Protein AF-A0ABD3RZI6-F1 (afdb_monomer_lite)

pLDDT: mean 87.22, std 13.02, range [38.97, 97.5]

Structure (mmCIF, N/CA/C/O backbone):
data_AF-A0ABD3RZI6-F1
#
_entry.id   AF-A0ABD3RZI6-F1
#
loop_
_atom_site.group_PDB
_atom_site.id
_atom_site.type_symbol
_atom_site.label_atom_id
_atom_site.label_alt_id
_atom_site.label_comp_id
_atom_site.label_asym_id
_atom_site.label_entity_id
_atom_site.label_seq_id
_atom_site.pdbx_PDB_ins_code
_atom_site.Cartn_x
_atom_site.Cartn_y
_atom_site.Cartn_z
_atom_site.occupancy
_atom_site.B_iso_or_equiv
_atom_site.auth_seq_id
_atom_site.auth_comp_id
_atom_site.auth_asym_id
_atom_site.auth_atom_id
_atom_site.pdbx_PDB_model_num
ATOM 1 N N . MET A 1 1 ? -21.960 0.883 -8.829 1.00 55.31 1 MET A N 1
ATOM 2 C CA . MET A 1 1 ? -21.531 2.147 -9.456 1.00 55.31 1 MET A CA 1
ATOM 3 C C . MET A 1 1 ? -20.205 2.672 -8.898 1.00 55.31 1 MET A C 1
ATOM 5 O O . MET A 1 1 ? -19.239 2.674 -9.643 1.00 55.31 1 MET A O 1
ATOM 9 N N . GLU A 1 2 ? -20.083 3.064 -7.619 1.00 61.25 2 GLU A N 1
ATOM 10 C CA . GLU A 1 2 ? -18.817 3.648 -7.099 1.00 61.25 2 GLU A CA 1
ATOM 11 C C . GLU A 1 2 ? -17.653 2.644 -6.977 1.00 61.25 2 GLU A C 1
ATOM 13 O O . GLU A 1 2 ? -16.519 2.961 -7.328 1.00 61.25 2 GLU A O 1
ATOM 18 N N . PHE A 1 3 ? -17.922 1.405 -6.552 1.00 69.50 3 PHE A N 1
ATOM 19 C CA . PHE A 1 3 ? -16.886 0.365 -6.444 1.00 69.50 3 PHE A CA 1
ATOM 20 C C . PHE A 1 3 ? -16.403 -0.143 -7.814 1.00 69.50 3 PHE A C 1
ATOM 22 O O . PHE A 1 3 ? -15.236 -0.480 -7.990 1.00 69.50 3 PHE A O 1
ATOM 29 N N . GLU A 1 4 ? -17.293 -0.136 -8.809 1.00 75.06 4 GLU A N 1
ATOM 30 C CA . GLU A 1 4 ? -16.962 -0.503 -10.190 1.00 75.06 4 GLU A CA 1
ATOM 31 C C . GLU A 1 4 ? -16.030 0.532 -10.822 1.00 75.06 4 GLU A C 1
ATOM 33 O O . GLU A 1 4 ? -15.079 0.154 -11.496 1.00 75.06 4 GLU A O 1
ATOM 38 N N . LEU A 1 5 ? -16.237 1.825 -10.543 1.00 79.25 5 LEU A N 1
ATOM 39 C CA . LEU A 1 5 ? -15.335 2.881 -11.001 1.00 79.25 5 LEU A CA 1
ATOM 40 C C . LEU A 1 5 ? -13.931 2.727 -10.398 1.00 79.25 5 LEU A C 1
ATOM 42 O O . LEU A 1 5 ? -12.934 2.883 -11.106 1.00 79.25 5 LEU A O 1
ATOM 46 N N . PHE A 1 6 ? -13.839 2.373 -9.112 1.00 80.62 6 PHE A N 1
ATOM 47 C CA . PHE A 1 6 ? -12.556 2.060 -8.480 1.00 80.62 6 PHE A CA 1
ATOM 48 C C . PHE A 1 6 ? -11.860 0.890 -9.189 1.00 80.62 6 PHE A C 1
ATOM 50 O O . PHE A 1 6 ? -10.708 1.014 -9.587 1.00 80.62 6 PHE A O 1
ATOM 57 N N . TRP A 1 7 ? -12.557 -0.218 -9.437 1.00 78.69 7 TRP A N 1
ATOM 58 C CA . TRP A 1 7 ? -11.979 -1.349 -10.172 1.00 78.69 7 TRP A CA 1
ATOM 59 C C . TRP A 1 7 ? -11.608 -1.029 -11.621 1.00 78.69 7 TRP A C 1
ATOM 61 O O . TRP A 1 7 ? -10.608 -1.530 -12.126 1.00 78.69 7 TRP A O 1
ATOM 71 N N . MET A 1 8 ? -12.357 -0.154 -12.290 1.00 79.38 8 MET A N 1
ATOM 72 C CA . MET A 1 8 ? -12.003 0.311 -13.632 1.00 79.38 8 MET A CA 1
ATOM 73 C C . MET A 1 8 ? -10.708 1.126 -13.654 1.00 79.38 8 MET A C 1
ATOM 75 O O . MET A 1 8 ? -10.036 1.155 -14.679 1.00 79.38 8 MET A O 1
ATOM 79 N N . THR A 1 9 ? -10.344 1.770 -12.548 1.00 82.56 9 THR A N 1
ATOM 80 C CA . THR A 1 9 ? -9.209 2.704 -12.452 1.00 82.56 9 THR A CA 1
ATOM 81 C C . THR A 1 9 ? -8.015 2.144 -11.680 1.00 82.56 9 THR A C 1
ATOM 83 O O . THR A 1 9 ? -6.905 2.664 -11.791 1.00 82.56 9 THR A O 1
ATOM 86 N N . PHE A 1 10 ? -8.218 1.071 -10.920 1.00 88.69 10 PHE A N 1
ATOM 87 C CA . PHE A 1 10 ? -7.190 0.406 -10.136 1.00 88.69 10 PHE A CA 1
ATOM 88 C C . PHE A 1 10 ? -6.597 -0.784 -10.912 1.00 88.69 10 PHE A C 1
ATOM 90 O O . PHE A 1 10 ? -7.355 -1.658 -11.338 1.00 88.69 10 PHE A O 1
ATOM 97 N N . PRO A 1 11 ? -5.265 -0.878 -11.078 1.00 91.62 11 PRO A N 1
ATOM 98 C CA . PRO A 1 11 ? -4.628 -1.958 -11.824 1.00 91.62 11 PRO A CA 1
ATOM 99 C C . PRO A 1 11 ? -4.542 -3.226 -10.963 1.00 91.62 11 PRO A C 1
ATOM 101 O O . PRO A 1 11 ? -3.491 -3.587 -10.433 1.00 91.62 11 PRO A O 1
ATOM 104 N N . GLU A 1 12 ? -5.675 -3.906 -10.792 1.00 93.25 12 GLU A N 1
ATOM 105 C CA . GLU A 1 12 ? -5.770 -5.147 -10.013 1.00 93.25 12 GLU A CA 1
ATOM 106 C C . GLU A 1 12 ? -4.836 -6.243 -10.550 1.00 93.25 12 GLU A C 1
ATOM 108 O O . GLU A 1 12 ? -4.221 -6.958 -9.758 1.00 93.25 12 GLU A O 1
ATOM 113 N N . ASP A 1 13 ? -4.676 -6.334 -11.872 1.00 92.94 13 ASP A N 1
ATOM 114 C CA . ASP A 1 13 ? -3.779 -7.308 -12.506 1.00 92.94 13 ASP A CA 1
ATOM 115 C C . ASP A 1 13 ? -2.323 -7.068 -12.083 1.00 92.94 13 ASP A C 1
ATOM 117 O O . ASP A 1 13 ? -1.644 -7.990 -11.639 1.00 92.94 13 ASP A O 1
ATOM 121 N N . PHE A 1 14 ? -1.879 -5.806 -12.042 1.00 94.50 14 PHE A N 1
ATOM 122 C CA . PHE A 1 14 ? -0.557 -5.460 -11.512 1.00 94.50 14 PHE A CA 1
ATOM 123 C C . PHE A 1 14 ? -0.387 -5.900 -10.051 1.00 94.50 14 PHE A C 1
ATOM 125 O O . PHE A 1 14 ? 0.665 -6.401 -9.645 1.00 94.50 14 PHE A O 1
ATOM 132 N N . VAL A 1 15 ? -1.430 -5.730 -9.234 1.00 95.25 15 VAL A N 1
ATOM 133 C CA . VAL A 1 15 ? -1.393 -6.149 -7.830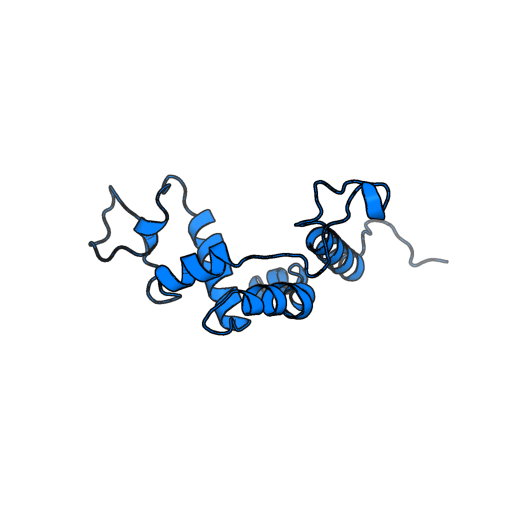 1.00 95.25 15 VAL A CA 1
ATOM 134 C C . VAL A 1 15 ? -1.263 -7.665 -7.701 1.00 95.25 15 VAL A C 1
ATOM 136 O O . VAL A 1 15 ? -0.483 -8.130 -6.867 1.00 95.25 15 VAL A O 1
ATOM 139 N N . LYS A 1 16 ? -2.005 -8.427 -8.507 1.00 95.75 16 LYS A N 1
ATOM 140 C CA . LYS A 1 16 ? -1.969 -9.896 -8.508 1.00 95.75 16 LYS A CA 1
ATOM 141 C C . LYS A 1 16 ? -0.641 -10.445 -9.013 1.00 95.75 16 LYS A C 1
ATOM 143 O O . LYS A 1 16 ? -0.136 -11.395 -8.423 1.00 95.75 16 LYS A O 1
ATOM 148 N N . ASP A 1 17 ? -0.088 -9.834 -10.052 1.00 96.06 17 ASP A N 1
ATOM 149 C CA . ASP A 1 17 ? 1.043 -10.398 -10.786 1.00 96.06 17 ASP A CA 1
ATOM 150 C C . ASP A 1 17 ? 2.394 -9.931 -10.238 1.00 96.06 17 ASP A C 1
ATOM 152 O O . ASP A 1 17 ? 3.378 -10.664 -10.316 1.00 96.06 17 ASP A O 1
ATOM 156 N N . VAL A 1 18 ? 2.454 -8.733 -9.644 1.00 96.31 18 VAL A N 1
ATOM 157 C CA . VAL A 1 18 ? 3.707 -8.131 -9.161 1.00 96.31 18 VAL A CA 1
ATOM 158 C C . VAL A 1 18 ? 3.676 -7.911 -7.655 1.00 96.31 18 VAL A C 1
ATOM 160 O O . VAL A 1 18 ? 4.496 -8.478 -6.926 1.00 96.31 18 VAL A O 1
ATOM 163 N N . THR A 1 19 ? 2.739 -7.096 -7.166 1.00 96.38 19 THR A N 1
ATOM 164 C CA . THR A 1 19 ? 2.750 -6.611 -5.776 1.00 96.38 19 THR A CA 1
ATOM 165 C C . THR A 1 19 ? 2.603 -7.758 -4.776 1.00 96.38 19 THR A C 1
ATOM 167 O O . THR A 1 19 ? 3.484 -7.964 -3.943 1.00 96.38 19 THR A O 1
ATOM 170 N N . ILE A 1 20 ? 1.528 -8.548 -4.864 1.00 97.38 20 ILE A N 1
ATOM 171 C CA . ILE A 1 20 ? 1.248 -9.631 -3.909 1.00 97.38 20 ILE A CA 1
ATOM 172 C C . ILE A 1 20 ? 2.351 -10.704 -3.914 1.00 97.38 20 ILE A C 1
ATOM 174 O O . ILE A 1 20 ? 2.846 -11.022 -2.828 1.00 97.38 20 ILE A O 1
ATOM 178 N N . PRO A 1 21 ? 2.793 -11.246 -5.069 1.00 97.50 21 PRO A N 1
ATOM 179 C CA . PRO A 1 21 ? 3.878 -12.225 -5.101 1.00 97.50 21 PRO A CA 1
ATOM 180 C C . PRO A 1 21 ? 5.167 -11.689 -4.474 1.00 97.50 21 PRO A C 1
ATOM 182 O O . PRO A 1 21 ? 5.785 -12.361 -3.647 1.00 97.50 21 PRO A O 1
ATOM 185 N N . THR A 1 22 ? 5.533 -10.442 -4.786 1.00 96.38 22 THR A N 1
ATOM 186 C CA . THR A 1 22 ? 6.744 -9.812 -4.243 1.00 96.38 22 THR A CA 1
ATOM 187 C C . THR A 1 22 ? 6.655 -9.620 -2.730 1.00 96.38 22 THR A C 1
ATOM 189 O O . THR A 1 22 ? 7.613 -9.913 -2.011 1.00 96.38 22 THR A O 1
ATOM 192 N N . MET A 1 23 ? 5.503 -9.177 -2.222 1.00 96.62 23 MET A N 1
ATOM 193 C CA . MET A 1 23 ? 5.262 -9.022 -0.784 1.00 96.62 23 MET A CA 1
ATOM 194 C C . MET A 1 23 ? 5.305 -10.370 -0.056 1.00 96.62 23 MET A C 1
ATOM 196 O O . MET A 1 23 ? 5.887 -10.474 1.025 1.00 96.62 23 MET A O 1
ATOM 200 N N . ASN A 1 24 ? 4.746 -11.423 -0.657 1.00 97.38 24 ASN A N 1
ATOM 201 C CA . ASN A 1 24 ? 4.704 -12.762 -0.068 1.00 97.38 24 ASN A CA 1
ATOM 202 C C . ASN A 1 24 ? 6.088 -13.377 0.151 1.00 97.38 24 ASN A C 1
ATOM 204 O O . ASN A 1 24 ? 6.260 -14.124 1.109 1.00 97.38 24 ASN A O 1
ATOM 208 N N . ASN A 1 25 ? 7.103 -12.972 -0.617 1.00 95.38 25 ASN A N 1
ATOM 209 C CA . ASN A 1 25 ? 8.496 -13.361 -0.366 1.00 95.38 25 ASN A CA 1
ATOM 210 C C . ASN A 1 25 ? 9.065 -12.806 0.956 1.00 95.38 25 ASN A C 1
ATOM 212 O O . ASN A 1 25 ? 10.130 -13.235 1.403 1.00 95.38 25 ASN A O 1
ATOM 216 N N . LYS A 1 26 ? 8.405 -11.815 1.569 1.00 92.44 26 LYS A N 1
ATOM 217 C CA . LYS A 1 26 ? 8.831 -11.154 2.816 1.00 92.44 26 LYS A CA 1
ATOM 218 C C . LYS A 1 26 ? 7.878 -11.395 3.986 1.00 92.44 26 LYS A C 1
ATOM 220 O O . LYS A 1 26 ? 8.239 -11.110 5.128 1.00 92.44 26 LYS A O 1
ATOM 225 N N . LEU A 1 27 ? 6.675 -11.900 3.726 1.00 95.44 27 LEU A N 1
ATOM 226 C CA . LEU A 1 27 ? 5.656 -12.127 4.744 1.00 95.44 27 LEU A CA 1
ATOM 227 C C . LEU A 1 27 ? 5.742 -13.548 5.305 1.00 95.44 27 LEU A C 1
ATOM 229 O O . LEU A 1 27 ? 5.986 -14.510 4.588 1.00 95.44 27 LEU A O 1
ATOM 233 N N . ARG A 1 28 ? 5.482 -13.687 6.609 1.00 92.31 28 ARG A N 1
ATOM 234 C CA . ARG A 1 28 ? 5.413 -15.003 7.272 1.00 92.31 28 ARG A CA 1
ATOM 235 C C . ARG A 1 28 ? 4.164 -15.792 6.885 1.00 92.31 28 ARG A C 1
ATOM 237 O O . ARG A 1 28 ? 4.198 -17.015 6.849 1.00 92.31 28 ARG A O 1
ATOM 244 N N . SER A 1 29 ? 3.066 -15.079 6.644 1.00 94.44 29 SER A N 1
ATOM 245 C CA . SER A 1 29 ? 1.790 -15.635 6.198 1.00 94.44 29 SER A CA 1
ATOM 246 C C . SER A 1 29 ? 1.423 -15.026 4.846 1.00 94.44 29 SER A C 1
ATOM 248 O O . SER A 1 29 ? 1.460 -13.787 4.746 1.00 94.44 29 SER A O 1
ATOM 250 N N . PRO A 1 30 ? 1.049 -15.842 3.841 1.00 95.94 30 PRO A N 1
ATOM 251 C CA . PRO A 1 30 ? 0.672 -15.354 2.522 1.00 95.94 30 PRO A CA 1
ATOM 252 C C . PRO A 1 30 ? -0.450 -14.316 2.589 1.00 95.94 30 PRO A C 1
ATOM 254 O O . PRO A 1 30 ? -1.490 -14.527 3.210 1.00 95.94 30 PRO A O 1
ATOM 257 N N . LEU A 1 31 ? -0.214 -13.183 1.943 1.00 97.12 31 LEU A N 1
ATOM 258 C CA . LEU A 1 31 ? -1.184 -12.149 1.646 1.00 97.12 31 LEU A CA 1
ATOM 259 C C . LEU A 1 31 ? -2.053 -12.597 0.475 1.00 97.12 31 LEU A C 1
ATOM 261 O O . LEU A 1 31 ? -1.556 -12.893 -0.613 1.00 97.12 31 LEU A O 1
ATOM 265 N N . MET A 1 32 ? -3.361 -12.605 0.707 1.00 96.56 32 MET A N 1
ATOM 266 C CA . MET A 1 32 ? -4.374 -12.848 -0.318 1.00 96.56 32 MET A CA 1
ATOM 267 C C . MET A 1 32 ? -4.928 -11.519 -0.831 1.00 96.56 32 MET A C 1
ATOM 269 O O . MET A 1 32 ? -4.972 -10.537 -0.090 1.00 96.56 32 MET A O 1
ATOM 273 N N . LEU A 1 33 ? -5.450 -11.499 -2.060 1.00 95.94 33 LEU A N 1
ATOM 274 C CA . LEU A 1 33 ? -6.012 -10.286 -2.670 1.00 95.94 33 LEU A CA 1
ATOM 275 C C . LEU A 1 33 ? -7.090 -9.617 -1.799 1.00 95.94 33 LEU A C 1
ATOM 277 O O . LEU A 1 33 ? -7.072 -8.406 -1.601 1.00 95.94 33 LEU A O 1
ATOM 281 N N . GLY A 1 34 ? -7.990 -10.404 -1.202 1.00 95.25 34 GLY A N 1
ATOM 282 C CA . GLY A 1 34 ? -9.008 -9.871 -0.292 1.00 95.25 34 GLY A CA 1
ATOM 283 C C . GLY A 1 34 ? -8.425 -9.225 0.973 1.00 95.25 34 GLY A C 1
ATOM 284 O O . GLY A 1 34 ? -8.961 -8.235 1.463 1.00 95.25 34 GLY A O 1
ATOM 285 N N . GLU A 1 35 ? -7.313 -9.746 1.498 1.00 96.44 35 GLU A N 1
ATOM 286 C CA . GLU A 1 35 ? -6.614 -9.144 2.640 1.00 96.44 35 GLU A CA 1
ATOM 287 C C . GLU A 1 35 ? -5.861 -7.869 2.226 1.00 96.44 35 GLU A C 1
ATOM 289 O O . GLU A 1 35 ? -5.898 -6.876 2.954 1.00 96.44 35 GLU A O 1
ATOM 294 N N . PHE A 1 36 ? -5.276 -7.847 1.025 1.00 96.69 36 PHE A N 1
ATOM 295 C CA . PHE A 1 36 ? -4.697 -6.636 0.446 1.00 96.69 36 PHE A CA 1
ATOM 296 C C . PHE A 1 36 ? -5.746 -5.521 0.309 1.00 96.69 36 PHE A C 1
ATOM 298 O O . PHE A 1 36 ? -5.490 -4.390 0.721 1.00 96.69 36 PHE A O 1
ATOM 305 N N . TYR A 1 37 ? -6.960 -5.832 -0.161 1.00 95.56 37 TYR A N 1
ATOM 306 C CA . TYR A 1 37 ? -8.044 -4.845 -0.232 1.00 95.56 37 TYR A CA 1
ATOM 307 C C . TYR A 1 37 ? -8.508 -4.345 1.133 1.00 95.56 37 TYR A C 1
ATOM 309 O O . TYR A 1 37 ? -8.839 -3.168 1.258 1.00 95.56 37 TYR A O 1
ATOM 317 N N . LYS A 1 38 ? -8.490 -5.184 2.174 1.00 96.12 38 LYS A N 1
ATOM 318 C CA . LYS A 1 38 ? -8.755 -4.721 3.545 1.00 96.12 38 LYS A CA 1
ATOM 319 C C . LYS A 1 38 ? -7.699 -3.713 3.994 1.00 96.12 38 LYS A C 1
ATOM 321 O O . LYS A 1 38 ? -8.056 -2.654 4.501 1.00 96.12 38 LYS A O 1
ATOM 326 N N . TRP A 1 39 ? -6.415 -4.001 3.763 1.00 96.94 39 TRP A N 1
ATOM 327 C CA . TRP A 1 39 ? -5.330 -3.060 4.058 1.00 96.94 39 TRP A CA 1
ATOM 328 C C . TRP A 1 39 ? -5.464 -1.754 3.257 1.00 96.94 39 TRP A C 1
ATOM 330 O O . TRP A 1 39 ? -5.346 -0.669 3.829 1.00 96.94 39 TRP A O 1
ATOM 340 N N . LEU A 1 40 ? -5.766 -1.831 1.959 1.00 95.50 40 LEU A N 1
ATOM 341 C CA . LEU A 1 40 ? -5.962 -0.654 1.109 1.00 95.50 40 LEU A CA 1
ATOM 342 C C . LEU A 1 40 ? -7.157 0.183 1.583 1.00 95.50 40 LEU A C 1
ATOM 344 O O . LEU A 1 40 ? -7.034 1.393 1.765 1.00 95.50 40 LEU A O 1
ATOM 348 N N . GLY A 1 41 ? -8.280 -0.475 1.873 1.00 94.44 41 GLY A N 1
ATOM 349 C CA . GLY A 1 41 ? -9.484 0.148 2.413 1.00 94.44 41 GLY A CA 1
ATOM 350 C C . GLY A 1 41 ? -9.234 0.847 3.747 1.00 94.44 41 GLY A C 1
ATOM 351 O O . GLY A 1 41 ? -9.701 1.965 3.933 1.00 94.44 41 GLY A O 1
ATOM 352 N N . CYS A 1 42 ? -8.429 0.263 4.644 1.00 95.50 42 CYS A N 1
ATOM 353 C CA . CYS A 1 42 ? -7.999 0.942 5.868 1.00 95.50 42 CYS A CA 1
ATOM 354 C C . CYS A 1 42 ? -7.253 2.249 5.563 1.00 95.50 42 CYS A C 1
ATOM 356 O O . CYS A 1 42 ? -7.530 3.260 6.200 1.00 95.50 42 CYS A O 1
ATOM 358 N N . ASN A 1 43 ? -6.328 2.261 4.595 1.00 94.88 43 ASN A N 1
ATOM 359 C CA . ASN A 1 43 ? -5.590 3.478 4.236 1.00 94.88 43 ASN A CA 1
ATOM 360 C C . ASN A 1 43 ? -6.507 4.559 3.647 1.00 94.88 43 ASN A C 1
ATOM 362 O O . ASN A 1 43 ? -6.408 5.714 4.056 1.00 94.88 43 ASN A O 1
ATOM 366 N N . PHE A 1 44 ? -7.420 4.195 2.743 1.00 92.75 44 PHE A N 1
ATOM 367 C CA . PHE A 1 44 ? -8.397 5.140 2.192 1.00 92.75 44 PHE A CA 1
ATOM 368 C C . PHE A 1 44 ? -9.341 5.678 3.258 1.00 92.75 44 PHE A C 1
ATOM 370 O O . PHE A 1 44 ? -9.547 6.884 3.337 1.00 92.75 44 PHE A O 1
ATOM 377 N N . PHE A 1 45 ? -9.851 4.803 4.122 1.00 92.88 45 PHE A N 1
ATOM 378 C CA . PHE A 1 45 ? -10.730 5.208 5.207 1.00 92.88 45 PHE A CA 1
ATOM 379 C C . PHE A 1 45 ? -10.035 6.186 6.153 1.00 92.88 45 PHE A C 1
ATOM 381 O O . PHE A 1 45 ? -10.599 7.228 6.458 1.00 92.88 45 PHE A O 1
ATOM 388 N N . MET A 1 46 ? -8.793 5.905 6.565 1.00 93.56 46 MET A N 1
ATOM 389 C CA . MET A 1 46 ? -8.018 6.823 7.408 1.00 93.56 46 MET A CA 1
ATOM 390 C C . MET A 1 46 ? -7.765 8.171 6.723 1.00 93.56 46 MET A C 1
ATOM 392 O O . MET A 1 46 ? -7.808 9.201 7.388 1.00 93.56 46 MET A O 1
ATOM 396 N N . ALA A 1 47 ? -7.544 8.184 5.405 1.00 91.56 47 ALA A N 1
ATOM 397 C CA . ALA A 1 47 ? -7.326 9.413 4.642 1.00 91.56 47 ALA A CA 1
ATOM 398 C C . ALA A 1 47 ? -8.557 10.340 4.606 1.00 91.56 47 ALA A C 1
ATOM 400 O O . ALA A 1 47 ? -8.404 11.541 4.384 1.00 91.56 47 ALA A O 1
ATOM 401 N N . CYS A 1 48 ? -9.763 9.823 4.867 1.00 91.56 48 CYS A N 1
ATOM 402 C CA . CYS A 1 48 ? -10.983 10.628 4.975 1.00 91.56 48 CYS A CA 1
ATOM 403 C C . CYS A 1 48 ? -11.058 11.470 6.261 1.00 91.56 48 CYS A C 1
ATOM 405 O O . CYS A 1 48 ? -11.957 12.300 6.385 1.00 91.56 48 CYS A O 1
ATOM 407 N N . PHE A 1 49 ? -10.144 11.278 7.217 1.00 88.81 49 PHE A N 1
ATOM 408 C CA . PHE A 1 49 ? -10.153 11.980 8.498 1.00 88.81 49 PHE A CA 1
ATOM 409 C C . PHE A 1 49 ? -8.863 12.775 8.688 1.00 88.81 49 PHE A C 1
ATOM 411 O O . PHE A 1 49 ? -7.756 12.265 8.528 1.00 88.81 49 PHE A O 1
ATOM 418 N N . GLN A 1 50 ? -9.007 14.042 9.068 1.00 85.12 50 GLN A N 1
ATOM 419 C CA . GLN A 1 50 ? -7.882 14.926 9.360 1.00 85.12 50 GLN A CA 1
ATOM 420 C C . GLN A 1 50 ? -7.580 14.948 10.864 1.00 85.12 50 GLN A C 1
ATOM 422 O O . GLN A 1 50 ? -8.456 14.705 11.690 1.00 85.12 50 GLN A O 1
ATOM 427 N N . GLY A 1 51 ? -6.333 15.260 11.228 1.00 84.25 51 GLY A N 1
ATOM 428 C CA . GLY A 1 51 ? -5.937 15.504 12.622 1.00 84.25 51 GLY A CA 1
ATOM 429 C C . GLY A 1 51 ? -5.557 14.268 13.447 1.00 84.25 51 GLY A C 1
ATOM 430 O O . GLY A 1 51 ? -5.135 14.422 14.589 1.00 84.25 51 GLY A O 1
ATOM 431 N N . ILE A 1 52 ? -5.629 13.056 12.885 1.00 85.25 52 ILE A N 1
ATOM 432 C CA . ILE A 1 52 ? -5.213 11.819 13.568 1.00 85.25 52 ILE A CA 1
ATOM 433 C C . ILE A 1 52 ? -3.847 11.386 13.031 1.00 85.25 52 ILE A C 1
ATOM 435 O O . ILE A 1 52 ? -3.749 10.671 12.035 1.00 85.25 52 ILE A O 1
ATOM 439 N N . LEU A 1 53 ? -2.782 11.848 13.688 1.00 81.81 53 LEU A N 1
ATOM 440 C CA . LEU A 1 53 ? -1.404 11.563 13.274 1.00 81.81 53 LEU A CA 1
ATOM 441 C C . LEU A 1 53 ? -0.944 10.156 13.675 1.00 81.81 53 LEU A C 1
ATOM 443 O O . LEU A 1 53 ? -0.241 9.493 12.912 1.00 81.81 53 LEU A O 1
ATOM 447 N N . ASP A 1 54 ? -1.336 9.687 14.863 1.00 88.38 54 ASP A N 1
ATOM 448 C CA . ASP A 1 54 ? -0.954 8.355 15.328 1.00 88.38 54 ASP A CA 1
ATOM 449 C C . ASP A 1 54 ? -1.893 7.286 14.757 1.00 88.38 54 ASP A C 1
ATOM 451 O O . ASP A 1 54 ? -3.059 7.161 15.142 1.00 88.38 54 ASP A O 1
ATOM 455 N N . ARG A 1 55 ? -1.356 6.457 13.853 1.00 88.00 55 ARG A N 1
ATOM 456 C CA . ARG A 1 55 ? -2.100 5.344 13.249 1.00 88.00 55 ARG A CA 1
ATOM 457 C C . ARG A 1 55 ? -2.561 4.306 14.278 1.00 88.00 55 ARG A C 1
ATOM 459 O O . ARG A 1 55 ? -3.535 3.604 14.020 1.00 88.00 55 ARG A O 1
ATOM 466 N N . LYS A 1 56 ? -1.923 4.212 15.451 1.00 90.81 56 LYS A N 1
ATOM 467 C CA . LYS A 1 56 ? -2.338 3.287 16.521 1.00 90.81 56 LYS A CA 1
ATOM 468 C C . LYS A 1 56 ? -3.728 3.605 17.060 1.00 90.81 56 LYS A C 1
ATOM 470 O O . LYS A 1 56 ? -4.430 2.685 17.474 1.00 90.81 56 LYS A O 1
ATOM 475 N N . CYS A 1 57 ? -4.152 4.871 17.012 1.00 90.88 57 CYS A N 1
ATOM 476 C CA . CYS A 1 57 ? -5.470 5.289 17.491 1.00 90.88 57 CYS A CA 1
ATOM 477 C C . CYS A 1 57 ? -6.613 4.533 16.795 1.00 90.88 57 CYS A C 1
ATOM 479 O O . CYS A 1 57 ? -7.620 4.229 17.430 1.00 90.88 57 CYS A O 1
ATOM 481 N N . TRP A 1 58 ? -6.429 4.150 15.529 1.00 92.69 58 TRP A N 1
ATOM 482 C CA . TRP A 1 58 ? -7.403 3.392 14.738 1.00 92.69 58 TRP A CA 1
ATOM 483 C C . TRP A 1 58 ? -7.551 1.928 15.164 1.00 92.69 58 TRP A C 1
ATOM 485 O O . TRP A 1 58 ? -8.487 1.255 14.745 1.00 92.69 58 TRP A O 1
ATOM 495 N N . TRP A 1 59 ? -6.654 1.424 16.008 1.00 94.00 59 TRP A N 1
ATOM 496 C CA . TRP A 1 59 ? -6.730 0.091 16.611 1.00 94.00 59 TRP A CA 1
ATOM 497 C C . TRP A 1 59 ? -6.820 0.154 18.139 1.00 94.00 59 TRP A C 1
ATOM 499 O O . TRP A 1 59 ? -6.591 -0.849 18.819 1.00 94.00 59 TRP A O 1
ATOM 509 N N . SER A 1 60 ? -7.175 1.321 18.690 1.00 87.88 60 SER A N 1
ATOM 510 C CA . SER A 1 60 ? -7.429 1.465 20.121 1.00 87.88 60 SER A CA 1
ATOM 511 C C . SER A 1 60 ? -8.574 0.552 20.581 1.00 87.88 60 SER A C 1
ATOM 513 O O . SER A 1 60 ? -9.428 0.129 19.798 1.00 87.88 60 SER A O 1
ATOM 515 N N . LYS A 1 61 ? -8.558 0.228 21.874 1.00 82.19 61 LYS A N 1
ATOM 516 C CA . LYS A 1 61 ? -9.656 -0.439 22.592 1.00 82.19 61 LYS A CA 1
ATOM 517 C C . LYS A 1 61 ? -10.325 0.490 23.608 1.00 82.19 61 LYS A C 1
ATOM 519 O O . LYS A 1 61 ? -11.274 0.084 24.271 1.00 82.19 61 LYS A O 1
ATOM 524 N N . GLU A 1 62 ? -9.792 1.697 23.774 1.00 81.75 62 GLU A N 1
ATOM 525 C CA . GLU A 1 62 ? -10.364 2.720 24.645 1.00 81.75 62 GLU A CA 1
ATOM 526 C C . GLU A 1 62 ? -11.643 3.258 24.027 1.00 81.75 62 GLU A C 1
ATOM 528 O O . GLU A 1 62 ? -11.695 3.402 22.810 1.00 81.75 62 GLU A O 1
ATOM 533 N N . ALA A 1 63 ? -12.640 3.580 24.855 1.00 77.94 63 ALA A N 1
ATOM 534 C CA . ALA A 1 63 ? -13.903 4.145 24.395 1.00 77.94 63 ALA A CA 1
ATOM 535 C C . ALA A 1 63 ? -13.683 5.372 23.496 1.00 77.94 63 ALA A C 1
ATOM 537 O O . ALA A 1 63 ? -12.803 6.195 23.749 1.00 77.94 63 ALA A O 1
ATOM 538 N N . ILE A 1 64 ? -14.509 5.493 22.453 1.00 79.38 64 ILE A N 1
ATOM 539 C CA . ILE A 1 64 ? -14.442 6.621 21.521 1.00 79.38 64 ILE A CA 1
ATOM 540 C C . ILE A 1 64 ? -14.690 7.913 22.301 1.00 79.38 64 ILE A C 1
ATOM 542 O O . ILE A 1 64 ? -15.693 8.045 23.006 1.00 79.38 64 ILE A O 1
ATOM 546 N N . SER A 1 65 ? -13.775 8.864 22.151 1.00 77.06 65 SER A N 1
ATOM 547 C CA . SER A 1 65 ? -13.862 10.186 22.753 1.00 77.06 65 SER A CA 1
ATOM 548 C C . SER A 1 65 ? -14.129 11.221 21.660 1.00 77.06 65 SER A C 1
ATOM 550 O O . SER A 1 65 ? -13.477 11.190 20.616 1.00 77.06 65 SER A O 1
ATOM 552 N N . PRO A 1 66 ? -15.040 12.183 21.882 1.00 74.75 66 PRO A N 1
ATOM 553 C CA . PRO A 1 66 ? -15.227 13.295 20.953 1.00 74.75 66 PRO A CA 1
ATOM 554 C C . PRO A 1 66 ? -14.035 14.269 20.943 1.00 74.75 66 PRO A C 1
ATOM 556 O O . PRO A 1 66 ? -13.971 15.141 20.082 1.00 74.75 66 PRO A O 1
ATOM 559 N N . TYR A 1 67 ? -13.099 14.133 21.889 1.00 73.88 67 TYR A N 1
ATOM 560 C CA . TYR A 1 67 ? -11.964 15.040 22.075 1.00 73.88 67 TYR A CA 1
ATOM 561 C C . TYR A 1 67 ? -10.603 14.391 21.795 1.00 73.88 67 TYR A C 1
ATOM 563 O O . TYR A 1 67 ? -9.589 15.087 21.796 1.00 73.88 67 TYR A O 1
ATOM 571 N N . SER A 1 68 ? -10.541 13.069 21.606 1.00 74.94 68 SER A N 1
ATOM 572 C CA . SER A 1 68 ? -9.275 12.346 21.467 1.00 74.94 68 SER A CA 1
ATOM 573 C C . SER A 1 68 ? -9.426 10.999 20.756 1.00 74.94 68 SER A C 1
ATOM 575 O O . SER A 1 68 ? -10.453 10.332 20.850 1.00 74.94 68 SER A O 1
ATOM 577 N N . GLY A 1 69 ? -8.354 10.566 20.089 1.00 80.50 69 GLY A N 1
ATOM 578 C CA . GLY A 1 69 ? -8.295 9.270 19.413 1.00 80.50 69 GLY A CA 1
ATOM 579 C C . GLY A 1 69 ? -9.007 9.242 18.058 1.00 80.50 69 GLY A C 1
ATOM 580 O O . GLY A 1 69 ? -9.403 10.271 17.515 1.00 80.50 69 GLY A O 1
ATOM 581 N N . ALA A 1 70 ? -9.117 8.042 17.483 1.00 84.62 70 ALA A N 1
ATOM 582 C CA . ALA A 1 70 ? -9.823 7.844 16.225 1.00 84.62 70 ALA A CA 1
ATOM 583 C C . ALA A 1 70 ? -11.327 7.641 16.481 1.00 84.62 70 ALA A C 1
ATOM 585 O O . ALA A 1 70 ? -11.690 6.943 17.431 1.00 84.62 70 ALA A O 1
ATOM 586 N N . PRO A 1 71 ? -12.207 8.181 15.620 1.00 83.88 71 PRO A N 1
ATOM 587 C CA . PRO A 1 71 ? -13.655 8.051 15.780 1.00 83.88 71 PRO A CA 1
ATOM 588 C C . PRO A 1 71 ? -14.165 6.628 15.517 1.00 83.88 71 PRO A C 1
ATOM 590 O O . PRO A 1 71 ? -15.294 6.308 15.874 1.00 83.88 71 PRO A O 1
ATOM 593 N N . PHE A 1 72 ? -13.345 5.770 14.900 1.00 86.88 72 PHE A N 1
ATOM 594 C CA . PHE A 1 72 ? -13.683 4.389 14.563 1.00 86.88 72 PHE A CA 1
ATOM 595 C C . PHE A 1 72 ? -12.483 3.466 14.777 1.00 86.88 72 PHE A C 1
ATOM 597 O O . PHE A 1 72 ? -11.331 3.887 14.636 1.00 86.88 72 PHE A O 1
ATOM 604 N N . TRP A 1 73 ? -12.759 2.187 15.044 1.00 89.81 73 TRP A N 1
ATOM 605 C CA . TRP A 1 73 ? -11.728 1.155 15.139 1.00 89.81 73 TRP A CA 1
ATOM 606 C C . TRP A 1 73 ? -11.729 0.222 13.930 1.00 89.81 73 TRP A C 1
ATOM 608 O O . TRP A 1 73 ? -12.772 -0.247 13.480 1.00 89.81 73 TRP A O 1
ATOM 618 N N . LEU A 1 74 ? -10.535 -0.132 13.465 1.00 93.62 74 LEU A N 1
ATOM 619 C CA . LEU A 1 74 ? -10.291 -0.997 12.311 1.00 93.62 74 LEU A CA 1
ATOM 620 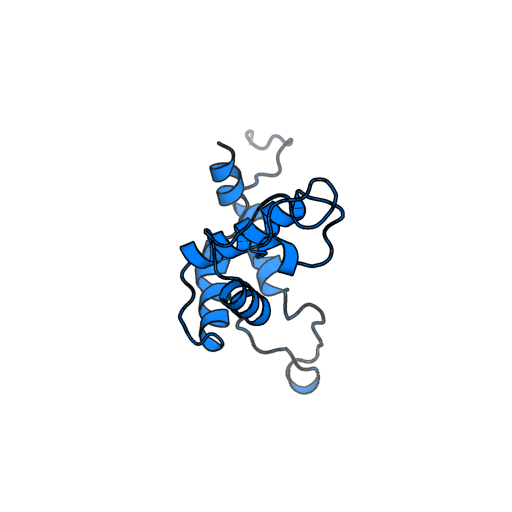C C . LEU A 1 74 ? -10.027 -2.463 12.700 1.00 93.62 74 LEU A C 1
ATOM 622 O O . LEU A 1 74 ? -9.743 -3.292 11.835 1.00 93.62 74 LEU A O 1
ATOM 626 N N . ASN A 1 75 ? -10.183 -2.803 13.987 1.00 91.69 75 ASN A N 1
ATOM 627 C CA . ASN A 1 75 ? -9.935 -4.137 14.553 1.00 91.69 75 ASN A CA 1
ATOM 628 C C . ASN A 1 75 ? -10.688 -5.271 13.829 1.00 91.69 75 ASN A C 1
ATOM 630 O O . ASN A 1 75 ? -10.165 -6.376 13.716 1.00 91.69 75 ASN A O 1
ATOM 634 N N . ASN A 1 76 ? -11.897 -4.998 13.325 1.00 90.56 76 ASN A N 1
ATOM 635 C CA . ASN A 1 76 ? -12.721 -5.993 12.628 1.00 90.56 76 ASN A CA 1
ATOM 636 C C . ASN A 1 76 ? -12.285 -6.229 11.173 1.00 90.56 76 ASN A C 1
ATOM 638 O O . ASN A 1 76 ? -12.618 -7.261 10.593 1.00 90.56 76 ASN A O 1
ATOM 642 N N . ALA A 1 77 ? -11.563 -5.280 10.570 1.00 93.81 77 ALA A N 1
ATOM 643 C CA . ALA A 1 77 ? -11.073 -5.414 9.204 1.00 93.81 77 ALA A CA 1
ATOM 644 C C . ALA A 1 77 ? -9.764 -6.210 9.177 1.00 93.81 77 ALA A C 1
ATOM 646 O O . ALA A 1 77 ? -9.647 -7.199 8.453 1.00 93.81 77 ALA A O 1
ATOM 647 N N . ILE A 1 78 ? -8.787 -5.787 9.977 1.00 95.88 78 ILE A N 1
ATOM 648 C CA . ILE A 1 78 ? -7.448 -6.374 10.042 1.00 95.88 78 ILE A CA 1
ATOM 649 C C . ILE A 1 78 ? -6.830 -6.072 11.410 1.00 95.88 78 ILE A C 1
ATOM 651 O O . ILE A 1 78 ? -7.131 -5.040 12.005 1.00 95.88 78 ILE A O 1
ATOM 655 N N . SER A 1 79 ? -5.967 -6.944 11.937 1.00 95.81 79 SER A N 1
ATOM 656 C CA . SER A 1 79 ? -5.259 -6.646 13.190 1.00 95.81 79 SER A CA 1
ATOM 657 C C . SER A 1 79 ? -4.172 -5.588 12.971 1.00 95.81 79 SER A C 1
ATOM 659 O O . SER A 1 79 ? -3.598 -5.498 11.884 1.00 95.81 79 SER A O 1
ATOM 661 N N . PHE A 1 80 ? -3.838 -4.812 14.008 1.00 95.62 80 PHE A N 1
ATOM 662 C CA . PHE A 1 80 ? -2.807 -3.773 13.892 1.00 95.62 80 PHE A CA 1
ATOM 663 C C . PHE A 1 80 ? -1.438 -4.346 13.506 1.00 95.62 80 PHE A C 1
ATOM 665 O O . PHE A 1 80 ? -0.761 -3.816 12.630 1.00 95.62 80 PHE A O 1
ATOM 672 N N . ASN A 1 81 ? -1.055 -5.478 14.106 1.00 95.81 81 ASN A N 1
ATOM 673 C CA . ASN A 1 81 ? 0.201 -6.152 13.776 1.00 95.81 81 ASN A CA 1
ATOM 674 C C . ASN A 1 81 ? 0.235 -6.565 12.303 1.00 95.81 81 ASN A C 1
ATOM 676 O O . ASN A 1 81 ? 1.216 -6.298 11.616 1.00 95.81 81 ASN A O 1
ATOM 680 N N . ARG A 1 82 ? -0.857 -7.149 11.794 1.00 96.62 82 ARG A N 1
ATOM 681 C CA . ARG A 1 82 ? -0.932 -7.557 10.391 1.00 96.62 82 ARG A CA 1
ATOM 682 C C . ARG A 1 82 ? -0.924 -6.354 9.445 1.00 96.62 82 ARG A C 1
ATOM 684 O O . ARG A 1 82 ? -0.267 -6.400 8.411 1.00 96.62 82 ARG A O 1
ATOM 691 N N . TYR A 1 83 ? -1.579 -5.256 9.820 1.00 96.75 83 TYR A N 1
ATOM 692 C CA . TYR A 1 83 ? -1.500 -3.994 9.085 1.00 96.75 83 TYR A CA 1
ATOM 693 C C . TYR A 1 83 ? -0.052 -3.486 8.975 1.00 96.75 83 TYR A C 1
ATOM 695 O O . TYR A 1 83 ? 0.381 -3.107 7.885 1.00 96.75 83 TYR A O 1
ATOM 703 N N . LEU A 1 84 ? 0.718 -3.516 10.069 1.00 96.31 84 LEU A N 1
ATOM 704 C CA . LEU A 1 84 ? 2.131 -3.121 10.066 1.00 96.31 84 LEU A CA 1
ATOM 705 C C . LEU A 1 84 ? 2.999 -4.061 9.221 1.00 96.31 84 LEU A C 1
ATOM 707 O O . LEU A 1 84 ? 3.833 -3.579 8.459 1.00 96.31 84 LEU A O 1
ATOM 711 N N . GLU A 1 85 ? 2.783 -5.375 9.312 1.00 96.94 85 GLU A N 1
ATOM 712 C CA . GLU A 1 85 ? 3.491 -6.366 8.491 1.00 96.94 85 GLU A CA 1
ATOM 713 C C . GLU A 1 85 ? 3.301 -6.103 6.994 1.00 96.94 85 GLU A C 1
ATOM 715 O O . GLU A 1 85 ? 4.280 -6.013 6.255 1.00 96.94 85 GLU A O 1
ATOM 720 N N . ILE A 1 86 ? 2.050 -5.932 6.550 1.00 97.31 86 ILE A N 1
ATOM 721 C CA . ILE A 1 86 ? 1.724 -5.646 5.146 1.00 97.31 86 ILE A CA 1
ATOM 722 C C . ILE A 1 86 ? 2.334 -4.307 4.721 1.00 97.31 86 ILE A C 1
ATOM 724 O O . ILE A 1 86 ? 2.944 -4.222 3.659 1.00 97.31 86 ILE A O 1
ATOM 728 N N . THR A 1 87 ? 2.226 -3.278 5.568 1.00 96.12 87 THR A N 1
ATOM 729 C CA . THR A 1 87 ? 2.790 -1.947 5.288 1.00 96.12 87 THR A CA 1
ATOM 730 C C . THR A 1 87 ? 4.307 -2.009 5.094 1.00 96.12 87 THR A C 1
ATOM 732 O O . THR A 1 87 ? 4.828 -1.406 4.162 1.00 96.12 87 THR A O 1
ATOM 735 N N . ALA A 1 88 ? 5.023 -2.762 5.931 1.00 96.00 88 ALA A N 1
ATOM 736 C CA . ALA A 1 88 ? 6.474 -2.914 5.824 1.00 96.00 88 ALA A CA 1
ATOM 737 C C . ALA A 1 88 ? 6.901 -3.765 4.611 1.00 96.00 88 ALA A C 1
ATOM 739 O O . ALA A 1 88 ? 7.960 -3.534 4.014 1.00 96.00 88 ALA A O 1
ATOM 740 N N . ALA A 1 89 ? 6.080 -4.750 4.239 1.00 96.50 89 ALA A N 1
ATOM 741 C CA . ALA A 1 89 ? 6.346 -5.647 3.122 1.00 96.50 89 ALA A CA 1
ATOM 742 C C . ALA A 1 89 ? 6.021 -5.043 1.750 1.00 96.50 89 ALA A C 1
ATOM 744 O O . ALA A 1 89 ? 6.449 -5.615 0.753 1.00 96.50 89 ALA A O 1
ATOM 745 N N . LEU A 1 90 ? 5.294 -3.922 1.686 1.00 95.75 90 LEU A N 1
ATOM 746 C CA . LEU A 1 90 ? 4.819 -3.299 0.448 1.00 95.75 90 LEU A CA 1
ATOM 747 C C . LEU A 1 90 ? 5.956 -3.075 -0.556 1.00 95.75 90 LEU A C 1
ATOM 749 O O . LEU A 1 90 ? 6.941 -2.405 -0.248 1.00 95.75 90 LEU A O 1
ATOM 753 N N . ARG A 1 91 ? 5.830 -3.650 -1.751 1.00 94.88 91 ARG A N 1
ATOM 754 C CA . ARG A 1 91 ? 6.786 -3.517 -2.856 1.00 94.88 91 ARG A CA 1
ATOM 755 C C . ARG A 1 91 ? 6.027 -3.429 -4.167 1.00 94.88 91 ARG A C 1
ATOM 757 O O . ARG A 1 91 ? 4.992 -4.068 -4.322 1.00 94.88 91 ARG A O 1
ATOM 764 N N . PHE A 1 92 ? 6.574 -2.662 -5.097 1.00 95.44 92 PHE A N 1
ATOM 765 C CA . PHE A 1 92 ? 5.937 -2.358 -6.376 1.00 95.44 92 PHE A CA 1
ATOM 766 C C . PHE A 1 92 ? 6.797 -2.750 -7.577 1.00 95.44 92 PHE A C 1
ATOM 768 O O . PHE A 1 92 ? 6.528 -2.355 -8.706 1.00 95.44 92 PHE A O 1
ATOM 775 N N . THR A 1 93 ? 7.852 -3.517 -7.332 1.00 94.56 93 THR A N 1
ATOM 776 C CA . THR A 1 93 ? 8.768 -3.983 -8.359 1.00 94.56 93 THR A CA 1
ATOM 777 C C . THR A 1 93 ? 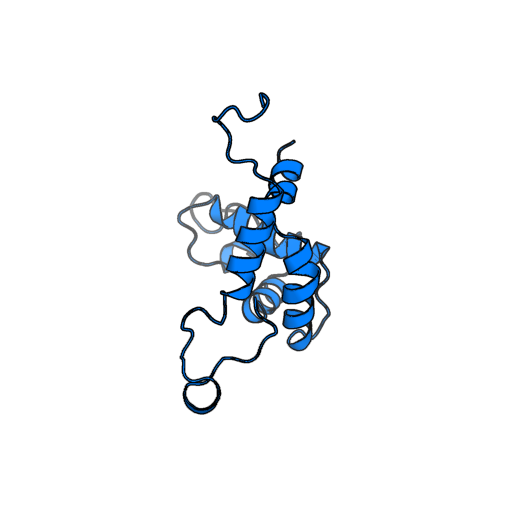9.338 -5.336 -7.951 1.00 94.56 93 THR A C 1
ATOM 779 O O . THR A 1 93 ? 9.678 -5.554 -6.788 1.00 94.56 93 THR A O 1
ATOM 782 N N . ASP A 1 94 ? 9.400 -6.248 -8.910 1.00 94.44 94 ASP A N 1
ATOM 783 C CA . ASP A 1 94 ? 10.009 -7.581 -8.842 1.00 94.44 94 ASP A CA 1
ATOM 784 C C . ASP A 1 94 ? 11.336 -7.636 -9.624 1.00 94.44 94 ASP A C 1
ATOM 786 O O . ASP A 1 94 ? 12.003 -8.671 -9.656 1.00 94.44 94 ASP A O 1
ATOM 790 N N . VAL A 1 95 ? 11.731 -6.524 -10.253 1.00 92.44 95 VAL A N 1
ATOM 791 C CA . VAL A 1 95 ? 12.960 -6.421 -11.038 1.00 92.44 95 VAL A CA 1
ATOM 792 C C . VAL A 1 95 ? 14.124 -5.921 -10.186 1.00 92.44 95 VAL A C 1
ATOM 794 O O . VAL A 1 95 ? 13.963 -5.128 -9.250 1.00 92.44 95 VAL A O 1
ATOM 797 N N . ARG A 1 96 ? 15.335 -6.382 -10.522 1.00 91.69 96 ARG A N 1
ATOM 798 C CA . ARG A 1 96 ? 16.560 -5.920 -9.860 1.00 91.69 96 ARG A CA 1
ATOM 799 C C . ARG A 1 96 ? 16.763 -4.427 -10.099 1.00 91.69 96 ARG A C 1
ATOM 801 O O . ARG A 1 96 ? 16.483 -3.940 -11.190 1.00 91.69 96 ARG A O 1
ATOM 808 N N . MET A 1 97 ? 17.298 -3.734 -9.098 1.00 91.38 97 MET A N 1
ATOM 809 C CA . MET A 1 97 ? 17.707 -2.339 -9.246 1.00 91.38 97 MET A CA 1
ATOM 810 C C . MET A 1 97 ? 18.787 -2.224 -10.336 1.00 91.38 97 MET A C 1
ATOM 812 O O . MET A 1 97 ? 19.749 -3.005 -10.293 1.00 91.38 97 MET A O 1
ATOM 816 N N . PRO A 1 98 ? 18.636 -1.309 -11.312 1.00 91.31 98 PRO A N 1
ATOM 817 C CA . PRO A 1 98 ? 19.689 -1.028 -12.272 1.00 91.31 98 PRO A CA 1
ATOM 818 C C . PRO A 1 98 ? 20.873 -0.396 -11.541 1.00 91.31 98 PRO A C 1
ATOM 820 O O . PRO A 1 98 ? 20.697 0.416 -10.632 1.00 91.31 98 PRO A O 1
ATOM 823 N N . MET A 1 99 ? 22.082 -0.802 -11.909 1.00 89.19 99 MET A N 1
ATOM 824 C CA . MET A 1 99 ? 23.317 -0.284 -11.323 1.00 89.19 99 MET A CA 1
ATOM 825 C C . MET A 1 99 ? 24.128 0.411 -12.404 1.00 89.19 99 MET A C 1
ATOM 827 O O . MET A 1 99 ? 24.308 -0.152 -13.480 1.00 89.19 99 MET A O 1
ATOM 831 N N . VAL A 1 100 ? 24.697 1.582 -12.104 1.00 90.56 100 VAL A N 1
ATOM 832 C CA . VAL A 1 100 ? 25.512 2.352 -13.064 1.00 90.56 100 VAL A CA 1
ATOM 833 C C . VAL A 1 100 ? 26.636 1.501 -13.664 1.00 90.56 100 VAL A C 1
ATOM 835 O O . VAL A 1 100 ? 26.879 1.563 -14.864 1.00 90.56 100 VAL A O 1
ATOM 838 N N . GLU A 1 101 ? 27.274 0.658 -12.850 1.00 91.06 101 GLU A N 1
ATOM 839 C CA . GLU A 1 101 ? 28.376 -0.212 -13.278 1.00 91.06 101 GLU A CA 1
ATOM 840 C C . GLU A 1 101 ? 27.957 -1.313 -14.267 1.00 91.06 101 GLU A C 1
ATOM 842 O O . GLU A 1 101 ? 28.775 -1.747 -15.074 1.00 91.06 101 GLU A O 1
ATOM 847 N N . LEU A 1 102 ? 26.702 -1.774 -14.209 1.00 90.69 102 LEU A N 1
ATOM 848 C CA . LEU A 1 102 ? 26.204 -2.890 -15.022 1.00 90.69 102 LEU A CA 1
ATOM 849 C C . LEU A 1 102 ? 25.331 -2.426 -16.191 1.00 90.69 102 LEU A C 1
ATOM 851 O O . LEU A 1 102 ? 25.424 -2.972 -17.286 1.00 90.69 102 LEU A O 1
ATOM 855 N N . ASP A 1 103 ? 24.479 -1.434 -15.948 1.00 91.94 103 ASP A N 1
ATOM 856 C CA . ASP A 1 103 ? 23.400 -1.011 -16.842 1.00 91.94 103 ASP A CA 1
ATOM 857 C C . ASP A 1 103 ? 23.652 0.377 -17.451 1.00 91.94 103 ASP A C 1
ATOM 859 O O . ASP A 1 103 ? 22.959 0.780 -18.382 1.00 91.94 103 ASP A O 1
ATOM 863 N N . GLY A 1 104 ? 24.657 1.112 -16.957 1.00 93.38 104 GLY A N 1
ATOM 864 C CA . GLY A 1 104 ? 25.052 2.420 -17.485 1.00 93.38 104 GLY A CA 1
ATOM 865 C C . GLY A 1 104 ? 24.158 3.586 -17.057 1.00 93.38 104 GLY A C 1
ATOM 866 O O . GLY A 1 104 ? 24.351 4.702 -17.538 1.00 93.38 104 GLY A O 1
ATOM 867 N N . TYR A 1 105 ? 23.193 3.357 -16.163 1.00 92.12 105 TYR A N 1
ATOM 868 C CA . TYR A 1 105 ? 22.324 4.400 -15.621 1.00 92.12 105 TYR A CA 1
ATOM 869 C C . TYR A 1 105 ? 21.865 4.092 -14.192 1.00 92.12 105 TYR A C 1
ATOM 871 O O . TYR A 1 105 ? 21.958 2.963 -13.709 1.00 92.12 105 TYR A O 1
ATOM 879 N N . GLU A 1 106 ? 21.347 5.124 -13.531 1.00 91.88 106 GLU A N 1
ATOM 880 C CA . GLU A 1 106 ? 20.662 5.046 -12.243 1.00 91.88 106 GLU A CA 1
ATOM 881 C C . GLU A 1 106 ? 19.186 5.427 -12.448 1.00 91.88 106 GLU A C 1
ATOM 883 O O . GLU A 1 106 ? 18.896 6.460 -13.053 1.00 91.88 106 GLU A O 1
ATOM 888 N N . ASP A 1 107 ? 18.242 4.602 -11.974 1.00 92.31 107 ASP A N 1
ATOM 889 C CA . ASP A 1 107 ? 16.812 4.959 -11.938 1.00 92.31 107 ASP A CA 1
ATOM 890 C C . ASP A 1 107 ? 16.376 5.245 -10.504 1.00 92.31 107 ASP A C 1
ATOM 892 O O . ASP A 1 107 ? 16.058 4.339 -9.733 1.00 92.31 107 ASP A O 1
ATOM 896 N N . HIS A 1 108 ? 16.304 6.528 -10.155 1.00 92.06 108 HIS A N 1
ATOM 897 C CA . HIS A 1 108 ? 15.850 6.967 -8.835 1.00 92.06 108 HIS A CA 1
ATOM 898 C C . HIS A 1 108 ? 14.383 6.614 -8.537 1.00 92.06 108 HIS A C 1
ATOM 900 O O . HIS A 1 108 ? 13.971 6.648 -7.380 1.00 92.06 108 HIS A O 1
ATOM 906 N N . PHE A 1 109 ? 13.585 6.270 -9.554 1.00 94.19 109 PHE A N 1
ATOM 907 C CA . PHE A 1 109 ? 12.197 5.838 -9.386 1.00 94.19 109 PHE A CA 1
ATOM 908 C C . PHE A 1 109 ? 12.038 4.318 -9.445 1.00 94.19 109 PHE A C 1
ATOM 910 O O . PHE A 1 109 ? 10.902 3.848 -9.439 1.00 94.19 109 PHE A O 1
ATOM 917 N N . HIS A 1 110 ? 13.129 3.545 -9.477 1.00 94.12 110 HIS A N 1
ATOM 918 C CA . HIS A 1 110 ? 13.106 2.090 -9.675 1.00 94.12 110 HIS A CA 1
ATOM 919 C C . HIS A 1 110 ? 12.056 1.366 -8.824 1.00 94.12 110 HIS A C 1
ATOM 921 O O . HIS A 1 110 ? 11.313 0.517 -9.317 1.00 94.12 110 HIS A O 1
ATOM 927 N N . GLU A 1 111 ? 11.959 1.734 -7.543 1.00 93.38 111 GLU A N 1
ATOM 928 C CA . GLU A 1 111 ? 11.046 1.091 -6.595 1.00 93.38 111 GLU A CA 1
ATOM 929 C C . GLU A 1 111 ? 9.566 1.220 -6.976 1.00 93.38 111 GLU A C 1
ATOM 931 O O . GLU A 1 111 ? 8.775 0.376 -6.566 1.00 93.38 111 GLU A O 1
ATOM 936 N N . VAL A 1 112 ? 9.193 2.245 -7.751 1.00 94.56 112 VAL A N 1
ATOM 937 C CA . VAL A 1 112 ? 7.807 2.554 -8.145 1.00 94.56 112 VAL A CA 1
ATOM 938 C C . VAL A 1 112 ? 7.596 2.612 -9.658 1.00 94.56 112 VAL A C 1
ATOM 940 O O . VAL A 1 112 ? 6.453 2.681 -10.102 1.00 94.56 112 VAL A O 1
ATOM 943 N N . ARG A 1 113 ? 8.662 2.563 -10.465 1.00 95.19 113 ARG A N 1
ATOM 944 C CA . ARG A 1 113 ? 8.616 2.703 -11.927 1.00 95.19 113 ARG A CA 1
ATOM 945 C C . ARG A 1 113 ? 7.616 1.741 -12.556 1.00 95.19 113 ARG A C 1
ATOM 947 O O . ARG A 1 113 ? 6.690 2.175 -13.229 1.00 95.19 113 ARG A O 1
ATOM 954 N N . LYS A 1 114 ? 7.747 0.451 -12.238 1.00 95.12 114 LYS A N 1
ATOM 955 C CA . LYS A 1 114 ? 6.891 -0.607 -12.791 1.00 95.12 114 LYS A CA 1
ATOM 956 C C . LYS A 1 114 ? 5.410 -0.393 -12.451 1.00 95.12 114 LYS A C 1
ATOM 958 O O . LYS A 1 114 ? 4.548 -0.688 -13.270 1.00 95.12 114 LYS A O 1
ATOM 963 N N . LEU A 1 115 ? 5.115 0.141 -11.262 1.00 94.44 115 LEU A N 1
ATOM 964 C CA . LEU A 1 115 ? 3.755 0.507 -10.859 1.00 94.44 115 LEU A CA 1
ATOM 965 C C . LEU A 1 115 ? 3.226 1.681 -11.670 1.00 94.44 115 LEU A C 1
ATOM 967 O O . LEU A 1 115 ? 2.087 1.620 -12.114 1.00 94.44 115 LEU A O 1
ATOM 971 N N . ILE A 1 116 ? 4.028 2.732 -11.850 1.00 93.81 116 ILE A N 1
ATOM 972 C CA . ILE A 1 116 ? 3.647 3.896 -12.657 1.00 93.81 116 ILE A CA 1
ATOM 973 C C . ILE A 1 116 ? 3.330 3.452 -14.085 1.00 93.81 116 ILE A C 1
ATOM 975 O O . ILE A 1 116 ? 2.277 3.811 -14.605 1.00 93.81 116 ILE A O 1
ATOM 979 N N . ASP A 1 117 ? 4.190 2.627 -14.680 1.00 93.25 117 ASP A N 1
ATOM 980 C CA . ASP A 1 117 ? 3.992 2.102 -16.031 1.00 93.25 117 ASP A CA 1
ATOM 981 C C . ASP A 1 117 ? 2.722 1.239 -16.099 1.00 93.25 117 ASP A C 1
ATOM 983 O O . ASP A 1 117 ? 1.844 1.503 -16.915 1.00 93.25 117 ASP A O 1
ATOM 987 N N . GLY A 1 118 ? 2.540 0.301 -15.160 1.00 92.19 118 GLY A N 1
ATOM 988 C CA . GLY A 1 118 ? 1.336 -0.534 -15.093 1.00 92.19 118 GLY A CA 1
ATOM 989 C C . GLY A 1 118 ? 0.042 0.261 -14.878 1.00 92.19 118 GLY A C 1
ATOM 990 O O . GLY A 1 118 ? -0.998 -0.078 -15.440 1.00 92.19 118 GLY A O 1
ATOM 991 N N . PHE A 1 119 ? 0.092 1.345 -14.100 1.00 90.31 119 PHE A N 1
ATOM 992 C CA . PHE A 1 119 ? -1.024 2.280 -13.962 1.00 90.31 119 PHE A CA 1
ATOM 993 C C . PHE A 1 119 ? -1.299 3.014 -15.279 1.00 90.31 119 PHE A C 1
ATOM 995 O O . PHE A 1 119 ? -2.447 3.055 -15.719 1.00 90.31 119 PHE A O 1
ATOM 1002 N N . ASN A 1 120 ? -0.271 3.579 -15.915 1.00 90.56 120 ASN A N 1
ATOM 1003 C CA . ASN A 1 120 ? -0.407 4.321 -17.167 1.00 90.56 120 ASN A CA 1
ATOM 1004 C C . ASN A 1 120 ? -0.978 3.440 -18.284 1.00 90.56 120 ASN A C 1
ATOM 1006 O O . ASN A 1 120 ? -1.913 3.860 -18.965 1.00 90.56 120 ASN A O 1
ATOM 1010 N N . ASP A 1 121 ? -0.483 2.210 -18.417 1.00 90.38 121 ASP A N 1
ATOM 1011 C CA . ASP A 1 121 ? -0.964 1.235 -19.397 1.00 90.38 121 ASP A CA 1
ATOM 1012 C C .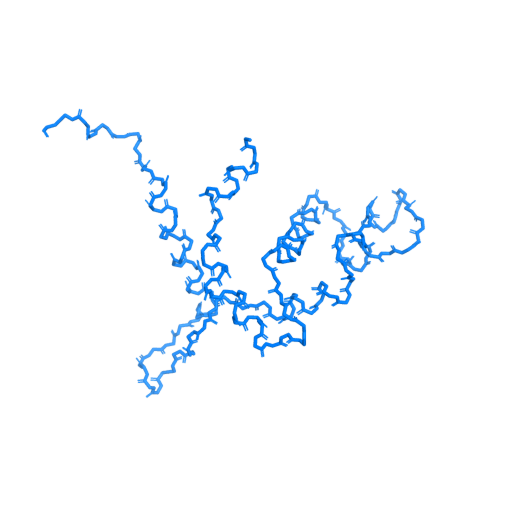 ASP A 1 121 ? -2.431 0.864 -19.140 1.00 90.38 121 ASP A C 1
ATOM 1014 O O . ASP A 1 121 ? -3.258 0.871 -20.057 1.00 90.38 121 ASP A O 1
ATOM 1018 N N . HIS A 1 122 ? -2.793 0.609 -17.875 1.00 89.00 122 HIS A N 1
ATOM 1019 C CA . HIS A 1 122 ? -4.173 0.305 -17.483 1.00 89.00 122 HIS A CA 1
ATOM 1020 C C . HIS A 1 122 ? -5.134 1.450 -17.828 1.00 89.00 122 HIS A C 1
ATOM 1022 O O . HIS A 1 122 ? -6.228 1.206 -18.344 1.00 89.00 122 HIS A O 1
ATOM 1028 N N . TYR A 1 123 ? -4.727 2.700 -17.590 1.00 85.38 123 TYR A N 1
ATOM 1029 C CA . TYR A 1 123 ? -5.516 3.875 -17.956 1.00 85.38 123 TYR A CA 1
ATOM 1030 C C . TYR A 1 123 ? -5.582 4.086 -19.469 1.00 85.38 123 TYR A C 1
ATOM 1032 O O . TYR A 1 123 ? -6.673 4.336 -19.979 1.00 85.38 123 TYR A O 1
ATOM 1040 N N . ALA A 1 124 ? -4.476 3.955 -20.203 1.00 85.69 124 ALA A N 1
ATOM 1041 C CA . ALA A 1 124 ? -4.446 4.140 -21.655 1.00 85.69 124 ALA A CA 1
ATOM 1042 C C . ALA A 1 124 ? -5.378 3.160 -22.391 1.00 85.69 124 ALA A C 1
ATOM 10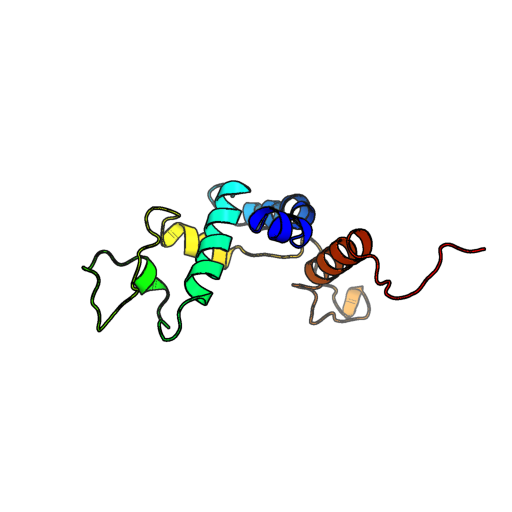44 O O . ALA A 1 124 ? -6.041 3.539 -23.354 1.00 85.69 124 ALA A O 1
ATOM 1045 N N . LEU A 1 125 ? -5.493 1.920 -21.906 1.00 81.50 125 LEU A N 1
ATOM 1046 C CA . LEU A 1 125 ? -6.402 0.918 -22.474 1.00 81.50 125 LEU A CA 1
ATOM 1047 C C . LEU A 1 125 ? -7.884 1.200 -22.187 1.00 81.50 125 LEU A C 1
ATOM 1049 O O . LEU A 1 125 ? -8.754 0.786 -22.952 1.00 81.50 125 LEU A O 1
ATOM 1053 N N . ARG A 1 126 ? -8.188 1.857 -21.063 1.00 75.75 126 ARG A N 1
ATOM 1054 C CA . ARG A 1 126 ? -9.563 2.028 -20.555 1.00 75.75 126 ARG A CA 1
ATOM 1055 C C . ARG A 1 126 ? -10.112 3.436 -20.730 1.00 75.75 126 ARG A C 1
ATOM 1057 O O . ARG A 1 126 ? -11.315 3.643 -20.588 1.00 75.75 126 ARG A O 1
ATOM 1064 N N . THR A 1 127 ? -9.256 4.398 -21.051 1.00 69.69 127 THR A N 1
ATOM 1065 C CA . THR A 1 127 ? -9.639 5.780 -21.315 1.00 69.69 127 THR A CA 1
ATOM 1066 C C . THR A 1 127 ? -9.382 6.104 -22.781 1.00 69.69 127 THR A C 1
ATOM 1068 O O . THR A 1 127 ? -8.254 6.127 -23.254 1.00 69.69 127 THR A O 1
ATOM 1071 N N . SER A 1 128 ? -10.455 6.348 -23.532 1.00 67.12 128 SER A N 1
ATOM 1072 C CA . SER A 1 128 ? -10.352 6.976 -24.851 1.00 67.12 128 SER A CA 1
ATOM 1073 C C . SER A 1 128 ? -10.305 8.490 -24.638 1.00 67.12 128 SER A C 1
ATOM 1075 O O . SER A 1 128 ? -11.288 9.045 -24.138 1.00 67.12 128 SER A O 1
ATOM 1077 N N . PRO A 1 129 ? -9.214 9.195 -24.980 1.00 63.59 129 PRO A N 1
ATOM 1078 C CA . PRO A 1 129 ? -9.089 10.613 -24.675 1.00 63.59 129 PRO A CA 1
ATOM 1079 C C . PRO A 1 129 ? -9.821 11.441 -25.732 1.00 63.59 129 PRO A C 1
ATOM 1081 O O . PRO A 1 129 ? -9.175 12.169 -26.469 1.00 63.59 129 PRO A O 1
ATOM 1084 N N . HIS A 1 130 ? -11.127 11.273 -25.952 1.00 56.19 130 HIS A N 1
ATOM 1085 C CA . HIS A 1 130 ? -11.795 11.949 -27.072 1.00 56.19 130 HIS A CA 1
ATOM 1086 C C . HIS A 1 130 ? -13.027 12.738 -26.631 1.00 56.19 130 HIS A C 1
ATOM 1088 O O . HIS A 1 130 ? -14.149 12.246 -26.601 1.00 56.19 130 HIS A O 1
ATOM 1094 N N . GLY A 1 131 ? -12.790 14.034 -26.428 1.00 48.50 131 GLY A N 1
ATOM 1095 C CA . GLY A 1 131 ? -13.569 15.077 -27.093 1.00 48.50 131 GLY A CA 1
ATOM 1096 C C . GLY A 1 131 ? -12.951 15.429 -28.455 1.00 48.50 131 GLY A C 1
ATOM 1097 O O . GLY A 1 131 ? -12.662 16.589 -28.726 1.00 48.50 131 GLY A O 1
ATOM 1098 N N . SER A 1 132 ? -12.659 14.442 -29.303 1.00 47.38 132 SER A N 1
ATOM 1099 C CA . SER A 1 132 ? -12.227 14.672 -30.685 1.00 47.38 132 SER A CA 1
ATOM 1100 C C . SER A 1 132 ? -12.835 13.594 -31.566 1.00 47.38 132 SER A C 1
ATOM 1102 O O . SER A 1 132 ? -12.697 12.405 -31.323 1.00 47.38 132 SER A O 1
ATOM 1104 N N . THR A 1 133 ? -13.606 14.020 -32.548 1.00 52.38 133 THR A N 1
ATOM 1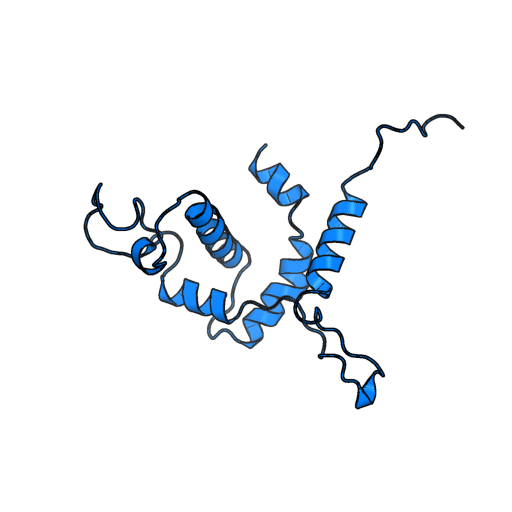105 C CA . THR A 1 133 ? -14.296 13.176 -33.516 1.00 52.38 133 THR A CA 1
ATOM 1106 C C . THR A 1 133 ? -13.292 12.477 -34.428 1.00 52.38 133 THR A C 1
ATOM 1108 O O . THR A 1 133 ? -12.670 13.128 -35.261 1.00 52.38 133 THR A O 1
ATOM 1111 N N . ALA A 1 134 ? -13.179 11.156 -34.312 1.00 43.78 134 ALA A N 1
ATOM 1112 C CA . ALA A 1 134 ? -12.561 10.299 -35.324 1.00 43.78 134 ALA A CA 1
ATOM 1113 C C . ALA A 1 134 ? -13.445 9.066 -35.580 1.00 43.78 134 ALA A C 1
ATOM 1115 O O . ALA A 1 134 ? -13.005 7.926 -35.548 1.00 43.78 134 ALA A O 1
ATOM 1116 N N . TRP A 1 135 ? -14.731 9.324 -35.818 1.00 42.19 135 TRP A N 1
ATOM 1117 C CA . TRP A 1 135 ? -15.624 8.422 -36.542 1.00 42.19 135 TRP A CA 1
ATOM 1118 C C . TRP A 1 135 ? -16.147 9.195 -37.750 1.00 42.19 135 TRP A C 1
ATOM 1120 O O . TRP A 1 135 ? -17.281 9.653 -37.731 1.00 42.19 135 TRP A O 1
ATOM 1130 N N . MET A 1 136 ? -15.277 9.452 -38.730 1.00 38.97 136 MET A N 1
ATOM 1131 C CA . MET A 1 136 ? -15.612 9.844 -40.108 1.00 38.97 136 MET A CA 1
ATOM 1132 C C . MET A 1 136 ? -14.310 9.978 -40.913 1.00 38.97 136 MET A C 1
ATOM 1134 O O . MET A 1 136 ? -13.774 11.073 -41.061 1.00 38.97 136 MET A O 1
ATOM 1138 N N . SER A 1 137 ? -13.807 8.847 -41.409 1.00 40.31 137 SER A N 1
ATOM 1139 C CA . SER A 1 137 ? -13.093 8.728 -42.690 1.00 40.31 137 SER A CA 1
ATOM 1140 C C . SER A 1 137 ? -12.893 7.256 -43.011 1.00 40.31 137 SER A C 1
ATOM 1142 O O . SER A 1 137 ? -12.237 6.591 -42.177 1.00 40.31 137 SER A O 1
#

Radius of gyration: 19.53 Å; chains: 1; bounding box: 50×31×67 Å

Secondary structure (DSSP, 8-state):
-HHHHHHHHS-HHHIIIIIHHHHHTT-SSPPPHHHHHHHHHHHHHHHT-SS---GGGGG--SPP-SSSS-SS--TTT--HHHHHHHHHH--S--SPPP-HHHHS---TTHHHHHHHHHHHHHHHHH----SS-----

InterPro domains:
  IPR029526 PiggyBac transposable element-derived protein [PF13843] (4-124)

Sequence (137 aa):
MEFELFWMTFPEDFVKDVTIPTMNNKLRSPLMLGEFYKWLGCNFFMACFQGILDRKCWWSKEAISPYSGAPFWLNNAISFNRYLEITAALRFTDVRMPMVELDGYEDHFHEVRKLIDGFNDHYALRTSPHGSTAWMS

Foldseek 3Di:
DVVVVVVLQDLLVLCVPFWQVQLQVQDPDRDDSLLVVLLVVLVVVPVVDPDAPDPCLQQDPDDQDPVDGDNHHSCVSDHPVVSVSSVVSTFNDPDDFDDCVPNVDHDPCRRCVNVVVSSVVSCVVSDDPDVDDDPDD

Organism: NCBI:txid382380